Protein AF-A0A1Z8MV62-F1 (afdb_monomer_lite)

Sequence (130 aa):
MKVLVALLAPLLVSSAAAQFEVSIEPSVVGRGEEHLSEARAFMRYLDGGENLDHQDISMWRARIESFAMVFAEPDFTYAICYPQGILSDQLAHSAASYLINNPDRHPERLHVIVWMAYQNYFGLQDEDDC

Structure (mmCIF, N/CA/C/O backbone):
data_AF-A0A1Z8MV62-F1
#
_entry.id   AF-A0A1Z8MV62-F1
#
loop_
_atom_site.group_PDB
_atom_site.id
_atom_site.type_symbol
_atom_site.label_atom_id
_atom_site.label_alt_id
_atom_site.label_comp_id
_atom_site.label_asym_id
_atom_site.label_entity_id
_atom_site.label_seq_id
_atom_site.pdbx_PDB_ins_code
_atom_site.Cartn_x
_atom_site.Cartn_y
_atom_site.Cartn_z
_atom_site.occupancy
_atom_site.B_iso_or_equiv
_atom_site.auth_seq_id
_atom_site.auth_comp_id
_atom_site.auth_asym_id
_atom_site.auth_atom_id
_atom_site.pdbx_PDB_model_num
ATOM 1 N N . MET A 1 1 ? -75.278 31.273 -28.304 1.00 38.34 1 MET A N 1
ATOM 2 C CA . MET A 1 1 ? -75.096 29.865 -28.723 1.00 38.34 1 MET A CA 1
ATOM 3 C C . MET A 1 1 ? -73.618 29.631 -29.011 1.00 38.34 1 MET A C 1
ATOM 5 O O . MET A 1 1 ? -73.080 30.332 -29.849 1.00 38.34 1 MET A O 1
ATOM 9 N N . LYS A 1 2 ? -73.007 28.700 -28.259 1.00 39.75 2 LYS A N 1
ATOM 10 C CA . LYS A 1 2 ? -71.660 28.094 -28.389 1.00 39.75 2 LYS A CA 1
ATOM 11 C C . LYS A 1 2 ? -70.472 29.045 -28.639 1.00 39.75 2 LYS A C 1
ATOM 13 O O . LYS A 1 2 ? -70.044 29.231 -29.769 1.00 39.75 2 LYS A O 1
ATOM 18 N N . VAL A 1 3 ? -69.883 29.544 -27.548 1.00 37.41 3 VAL A N 1
ATOM 19 C CA . VAL A 1 3 ? -68.487 30.013 -27.519 1.00 37.41 3 VAL A CA 1
ATOM 20 C C . VAL A 1 3 ? -67.618 28.816 -27.129 1.00 37.41 3 VAL A C 1
ATOM 22 O O . VAL A 1 3 ? -67.794 28.253 -26.050 1.00 37.41 3 VAL A O 1
ATOM 25 N N . LEU A 1 4 ? -66.734 28.396 -28.036 1.00 39.50 4 LEU A N 1
ATOM 26 C CA . LEU A 1 4 ? -65.670 27.429 -27.769 1.00 39.50 4 LEU A CA 1
ATOM 27 C C . LEU A 1 4 ? -64.634 28.123 -26.871 1.00 39.50 4 LEU A C 1
ATOM 29 O O . LEU A 1 4 ? -63.967 29.054 -27.317 1.00 39.50 4 LEU A O 1
ATOM 33 N N . VAL A 1 5 ? -64.506 27.696 -25.617 1.00 44.44 5 VAL A N 1
ATOM 34 C CA . VAL A 1 5 ? -63.392 28.106 -24.754 1.00 44.44 5 VAL A CA 1
ATOM 35 C C . VAL A 1 5 ? -62.341 27.008 -24.831 1.00 44.44 5 VAL A C 1
ATOM 37 O O . VAL A 1 5 ? -62.579 25.873 -24.421 1.00 44.44 5 VAL A O 1
ATOM 40 N N . ALA A 1 6 ? -61.206 27.349 -25.435 1.00 44.66 6 ALA A N 1
ATOM 41 C CA . ALA A 1 6 ? -60.033 26.500 -25.541 1.00 44.66 6 ALA A CA 1
ATOM 42 C C . ALA A 1 6 ? -59.468 26.197 -24.143 1.00 44.66 6 ALA A C 1
ATOM 44 O O . ALA A 1 6 ? -59.217 27.113 -23.359 1.00 44.66 6 ALA A O 1
ATOM 45 N N . LEU A 1 7 ? -59.258 24.913 -23.838 1.00 41.00 7 LEU A N 1
ATOM 46 C CA . LEU A 1 7 ? -58.493 24.487 -22.669 1.00 41.00 7 LEU A CA 1
ATOM 47 C C . LEU A 1 7 ? -57.009 24.820 -22.888 1.00 41.00 7 LEU A C 1
ATOM 49 O O . LEU A 1 7 ? -56.354 24.207 -23.728 1.00 41.00 7 LEU A O 1
ATOM 53 N N . LEU A 1 8 ? -56.472 25.758 -22.104 1.00 43.06 8 LEU A N 1
ATOM 54 C CA . LEU A 1 8 ? -55.036 25.850 -21.848 1.00 43.06 8 LEU A CA 1
ATOM 55 C C . LEU A 1 8 ? -54.664 24.787 -20.807 1.00 43.06 8 LEU A C 1
ATOM 57 O O . LEU A 1 8 ? -54.999 24.923 -19.632 1.00 43.06 8 LEU A O 1
ATOM 61 N N . ALA A 1 9 ? -53.969 23.736 -21.234 1.00 46.84 9 ALA A N 1
ATOM 62 C CA . ALA A 1 9 ? -53.250 22.848 -20.329 1.00 46.84 9 ALA A CA 1
ATOM 63 C C . ALA A 1 9 ? -51.871 23.466 -20.024 1.00 46.84 9 ALA A C 1
ATOM 65 O O . ALA A 1 9 ? -51.148 23.799 -20.968 1.00 46.84 9 ALA A O 1
ATOM 66 N N . PRO A 1 10 ? -51.475 23.644 -18.752 1.00 48.00 10 PRO A N 1
ATOM 67 C CA . PRO A 1 10 ? -50.118 24.055 -18.433 1.00 48.00 10 PRO A CA 1
ATOM 68 C C . PRO A 1 10 ? -49.144 22.914 -18.755 1.00 48.00 10 PRO A C 1
ATOM 70 O O . PRO A 1 10 ? -49.262 21.805 -18.234 1.00 48.00 10 PRO A O 1
ATOM 73 N N . LEU A 1 11 ? -48.184 23.207 -19.635 1.00 41.97 11 LEU A N 1
ATOM 74 C CA . LEU A 1 11 ? -46.998 22.395 -19.893 1.00 41.97 11 LEU A CA 1
ATOM 75 C C . LEU A 1 11 ? -46.230 22.215 -18.577 1.00 41.97 11 LEU A C 1
ATOM 77 O O . LEU A 1 11 ? -45.557 23.130 -18.106 1.00 41.97 11 LEU A O 1
ATOM 81 N N . LEU A 1 12 ? -46.346 21.028 -17.982 1.00 48.97 12 LEU A N 1
ATOM 82 C CA . LEU A 1 12 ? -45.447 20.565 -16.934 1.00 48.97 12 LEU A CA 1
ATOM 83 C C . LEU A 1 12 ? -44.056 20.423 -17.553 1.00 48.97 12 LEU A C 1
ATOM 85 O O . LEU A 1 12 ? -43.773 19.468 -18.275 1.00 48.97 12 LEU A O 1
ATOM 89 N N . VAL A 1 13 ? -43.197 21.404 -17.286 1.00 46.91 13 VAL A N 1
ATOM 90 C CA . VAL A 1 13 ? -41.759 21.305 -17.524 1.00 46.91 13 VAL A CA 1
ATOM 91 C C . VAL A 1 13 ? -41.241 20.233 -16.571 1.00 46.91 13 VAL A C 1
ATOM 93 O O . VAL A 1 13 ? -40.966 20.495 -15.403 1.00 46.91 13 VAL A O 1
ATOM 96 N N . SER A 1 14 ? -41.177 18.993 -17.054 1.00 45.44 14 SER A N 1
ATOM 97 C CA . SER A 1 14 ? -40.433 17.933 -16.390 1.00 45.44 14 SER A CA 1
ATOM 98 C C . SER A 1 14 ? -38.957 18.298 -16.507 1.00 45.44 14 SER A C 1
ATOM 100 O O . SER A 1 14 ? -38.332 18.122 -17.552 1.00 45.44 14 SER A O 1
ATOM 102 N N . SER A 1 15 ? -38.413 18.899 -15.451 1.00 46.25 15 SER A N 1
ATOM 103 C CA . SER A 1 15 ? -36.976 19.008 -15.260 1.00 46.25 15 SER A CA 1
ATOM 104 C C . SER A 1 15 ? -36.440 17.593 -15.073 1.00 46.25 15 SER A C 1
ATOM 106 O O . SER A 1 15 ? -36.407 17.073 -13.957 1.00 46.25 15 SER A O 1
ATOM 108 N N . ALA A 1 16 ? -36.062 16.955 -16.178 1.00 44.31 16 ALA A N 1
ATOM 109 C CA . ALA A 1 16 ? -35.184 15.804 -16.145 1.00 44.31 16 ALA A CA 1
ATOM 110 C C . ALA A 1 16 ? -33.861 16.292 -15.548 1.00 44.31 16 ALA A C 1
ATOM 112 O O . ALA A 1 16 ? -33.011 16.849 -16.243 1.00 44.31 16 ALA A O 1
ATOM 113 N N . ALA A 1 17 ? -33.719 16.149 -14.231 1.00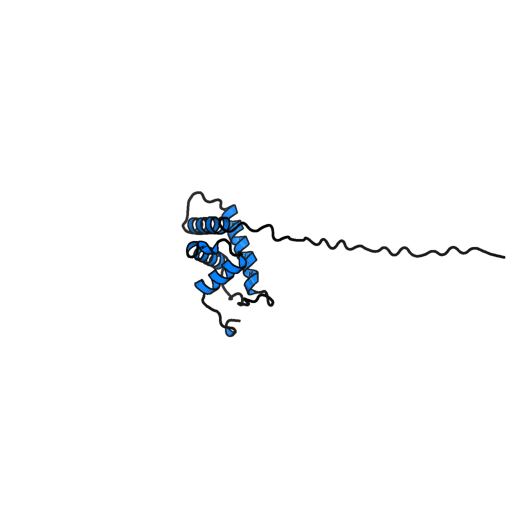 41.69 17 ALA A N 1
ATOM 114 C CA . ALA A 1 17 ? -32.411 16.089 -13.621 1.00 41.69 17 ALA A CA 1
ATOM 115 C C . ALA A 1 17 ? -31.731 14.894 -14.286 1.00 41.69 17 ALA A C 1
ATOM 117 O O . ALA A 1 17 ? -32.065 13.744 -14.007 1.00 41.69 17 ALA A O 1
ATOM 118 N N . ALA A 1 18 ? -30.852 15.180 -15.243 1.00 41.62 18 ALA A N 1
ATOM 119 C CA . ALA A 1 18 ? -29.886 14.218 -15.716 1.00 41.62 18 ALA A CA 1
ATOM 120 C C . ALA A 1 18 ? -29.068 13.832 -14.484 1.00 41.62 18 ALA A C 1
ATOM 122 O O . ALA A 1 18 ? -28.154 14.549 -14.078 1.00 41.62 18 ALA A O 1
ATOM 123 N N . GLN A 1 19 ? -29.473 12.747 -13.827 1.00 40.38 19 GLN A N 1
ATOM 124 C CA . GLN A 1 19 ? -28.617 12.027 -12.912 1.00 40.38 19 GLN A CA 1
ATOM 125 C C . GLN A 1 19 ? -27.485 11.535 -13.797 1.00 40.38 19 GLN A C 1
ATOM 127 O O . GLN A 1 19 ? -27.622 10.574 -14.548 1.00 40.38 19 GLN A O 1
ATOM 132 N N . PHE A 1 20 ? -26.406 12.308 -13.811 1.00 37.09 20 PHE A N 1
ATOM 133 C CA . PHE A 1 20 ? -25.142 11.876 -14.356 1.00 37.09 20 PHE A CA 1
ATOM 134 C C . PHE A 1 20 ? -24.677 10.780 -13.396 1.00 37.09 20 PHE A C 1
ATOM 136 O O . PHE A 1 20 ? -23.940 11.034 -12.446 1.00 37.09 20 PHE A O 1
ATOM 143 N N . GLU A 1 21 ? -25.214 9.571 -13.572 1.00 39.25 21 GLU A N 1
ATOM 144 C CA . GLU A 1 21 ? -24.582 8.363 -13.079 1.00 39.25 21 GLU A CA 1
ATOM 145 C C . GLU A 1 21 ? -23.242 8.322 -13.800 1.00 39.25 21 GLU A C 1
ATOM 147 O O . GLU A 1 21 ? -23.108 7.795 -14.905 1.00 39.25 21 GLU A O 1
ATOM 152 N N . VAL A 1 22 ? -22.228 8.940 -13.188 1.00 39.31 22 VAL A N 1
ATOM 153 C CA . VAL A 1 22 ? -20.869 8.476 -13.393 1.00 39.31 22 VAL A CA 1
ATOM 154 C C . VAL A 1 22 ? -20.904 7.061 -12.843 1.00 39.31 22 VAL A C 1
ATOM 156 O O . VAL A 1 22 ? -20.690 6.829 -11.656 1.00 39.31 22 VAL A O 1
ATOM 159 N N . SER A 1 23 ? -21.255 6.112 -13.707 1.00 34.97 23 SER A N 1
ATOM 160 C CA . SER A 1 23 ? -20.842 4.740 -13.531 1.00 34.97 23 SER A CA 1
ATOM 161 C C . SER A 1 23 ? -19.324 4.815 -13.593 1.00 34.97 23 SER A C 1
ATOM 163 O O . SER A 1 23 ? -18.712 4.766 -14.659 1.00 34.97 23 SER A O 1
ATOM 165 N N . ILE A 1 24 ? -18.709 5.073 -12.438 1.00 42.62 24 ILE A N 1
ATOM 166 C CA . ILE A 1 24 ? -17.332 4.693 -12.210 1.00 42.62 24 ILE A CA 1
ATOM 167 C C . ILE A 1 24 ? -17.429 3.173 -12.186 1.00 42.62 24 ILE A C 1
ATOM 169 O O . ILE A 1 24 ? -17.505 2.558 -11.126 1.00 42.62 24 ILE A O 1
ATOM 173 N N . GLU A 1 25 ? -17.499 2.554 -13.369 1.00 37.44 25 GLU A N 1
ATOM 174 C CA . GLU A 1 25 ? -16.913 1.235 -13.505 1.00 37.44 25 GLU A CA 1
ATOM 175 C C . GLU A 1 25 ? -15.528 1.407 -12.885 1.00 37.44 25 GLU A C 1
ATOM 177 O O . GLU A 1 25 ? -14.795 2.287 -13.354 1.00 37.44 25 GLU A O 1
ATOM 182 N N . PRO A 1 26 ? -15.203 0.722 -11.771 1.00 45.81 26 PRO A N 1
ATOM 183 C CA . PRO A 1 26 ? -13.879 0.835 -11.194 1.00 45.81 26 PRO A CA 1
ATOM 184 C C . PRO A 1 26 ? -12.941 0.482 -12.334 1.00 45.81 26 PRO A C 1
ATOM 186 O O . PRO A 1 26 ? -12.962 -0.657 -12.809 1.00 45.81 26 PRO A O 1
ATOM 189 N N . SER A 1 27 ? -12.252 1.505 -12.854 1.00 41.00 27 SER A N 1
ATOM 190 C CA . SER A 1 27 ? -11.392 1.389 -14.021 1.00 41.00 27 SER A CA 1
ATOM 191 C C . SER A 1 27 ? -10.559 0.157 -13.776 1.00 41.00 27 SER A C 1
ATOM 193 O O . SER A 1 27 ? -9.974 0.063 -12.702 1.00 41.00 27 SER A O 1
ATOM 195 N N . VAL A 1 28 ? -10.657 -0.827 -14.676 1.00 46.44 28 VAL A N 1
ATOM 196 C CA . VAL A 1 28 ? -10.122 -2.179 -14.491 1.00 46.44 28 VAL A CA 1
ATOM 197 C C . VAL A 1 28 ? -8.752 -2.069 -13.833 1.00 46.44 28 VAL A C 1
ATOM 199 O O . VAL A 1 28 ? -7.770 -1.706 -14.477 1.00 46.44 28 VAL A O 1
ATOM 202 N N . VAL A 1 29 ? -8.741 -2.269 -12.514 1.00 50.09 29 VAL A N 1
ATOM 203 C CA . VAL A 1 29 ? -7.563 -2.056 -11.686 1.00 50.09 29 VAL A CA 1
ATOM 204 C C . VAL A 1 29 ? -6.612 -3.164 -12.104 1.00 50.09 29 VAL A C 1
ATOM 206 O O . VAL A 1 29 ? -7.044 -4.312 -12.224 1.00 50.09 29 VAL A O 1
ATOM 209 N N . GLY A 1 30 ? -5.381 -2.775 -12.439 1.00 51.31 30 GLY A N 1
ATOM 210 C CA . GLY A 1 30 ? -4.329 -3.604 -13.020 1.00 51.31 30 GLY A CA 1
ATOM 211 C C . GLY A 1 30 ? -4.362 -5.066 -12.593 1.00 51.31 30 GLY A C 1
ATOM 212 O O . GLY A 1 30 ? -4.626 -5.395 -11.438 1.00 51.31 30 GLY A O 1
ATOM 213 N N . ARG A 1 31 ? -4.103 -5.976 -13.539 1.00 54.62 31 ARG A N 1
ATOM 214 C CA . ARG A 1 31 ? -4.114 -7.426 -13.289 1.00 54.62 31 ARG A CA 1
ATOM 215 C C . ARG A 1 31 ? -2.891 -7.819 -12.467 1.00 54.62 31 ARG A C 1
ATOM 217 O O . ARG A 1 31 ? -1.927 -8.335 -13.014 1.00 54.62 31 ARG A O 1
ATOM 224 N N . GLY A 1 32 ? -2.956 -7.552 -11.171 1.00 61.50 32 GLY A N 1
ATOM 225 C CA . GLY A 1 32 ? -2.106 -8.013 -10.084 1.00 61.50 32 GLY A CA 1
ATOM 226 C C . GLY A 1 32 ? -0.593 -7.793 -10.174 1.00 61.50 32 GLY A C 1
ATOM 227 O O . GLY A 1 32 ? -0.019 -7.183 -9.280 1.00 61.50 32 GLY A O 1
ATOM 228 N N . GLU A 1 33 ? 0.080 -8.273 -11.220 1.00 74.69 33 GLU A N 1
ATOM 229 C CA . GLU A 1 33 ? 1.544 -8.209 -11.367 1.00 74.69 33 GLU A CA 1
ATOM 230 C C . GLU A 1 33 ? 2.039 -6.759 -11.403 1.00 74.69 33 GLU A C 1
ATOM 232 O O . GLU A 1 33 ? 3.112 -6.432 -10.894 1.00 74.69 33 GLU A O 1
ATOM 237 N N . GLU A 1 34 ? 1.209 -5.863 -11.941 1.00 82.00 34 GLU A N 1
ATOM 238 C CA . GLU A 1 34 ? 1.431 -4.419 -11.914 1.00 82.00 34 GLU A CA 1
ATOM 239 C C . GLU A 1 34 ? 1.598 -3.916 -10.475 1.00 82.00 34 GLU A C 1
ATOM 241 O O . GLU A 1 34 ? 2.551 -3.197 -10.197 1.00 82.00 34 GLU A O 1
ATOM 246 N N . HIS A 1 35 ? 0.781 -4.387 -9.528 1.00 85.19 35 HIS A N 1
ATOM 247 C CA . HIS A 1 35 ? 0.862 -3.970 -8.127 1.00 85.19 35 HIS A CA 1
ATOM 248 C C . HIS A 1 35 ? 2.129 -4.459 -7.437 1.00 85.19 35 HIS A C 1
ATOM 250 O O . HIS A 1 35 ? 2.724 -3.717 -6.659 1.00 85.19 35 HIS A O 1
ATOM 256 N N . LEU A 1 36 ? 2.573 -5.684 -7.728 1.00 88.81 36 LEU A N 1
ATOM 257 C CA . LEU A 1 36 ? 3.830 -6.199 -7.185 1.00 88.81 36 LEU A CA 1
ATOM 258 C C . LEU A 1 36 ? 5.036 -5.431 -7.749 1.00 88.81 36 LEU A C 1
ATOM 260 O O . LEU A 1 36 ? 5.987 -5.136 -7.020 1.00 88.81 36 LEU A O 1
ATOM 264 N N . SER A 1 37 ? 5.001 -5.084 -9.037 1.00 88.88 37 SER A N 1
ATOM 265 C CA . SER A 1 37 ? 6.028 -4.254 -9.671 1.00 88.88 37 SER A CA 1
ATOM 266 C C . SER A 1 37 ? 6.054 -2.833 -9.092 1.00 88.88 37 SER A C 1
ATOM 268 O O . SER A 1 37 ? 7.121 -2.355 -8.694 1.00 88.88 37 SER A O 1
ATOM 270 N N . GLU A 1 38 ? 4.886 -2.194 -8.976 1.00 88.81 38 GLU A N 1
ATOM 271 C CA . GLU A 1 38 ? 4.693 -0.871 -8.370 1.00 88.81 38 GLU A CA 1
ATOM 272 C C . GLU A 1 38 ? 5.160 -0.863 -6.901 1.00 88.81 38 GLU A C 1
ATOM 274 O O . GLU A 1 38 ? 5.923 0.016 -6.510 1.00 88.81 38 GLU A O 1
ATOM 279 N N . ALA A 1 39 ? 4.816 -1.886 -6.108 1.00 90.31 39 ALA A N 1
ATOM 280 C CA . ALA A 1 39 ? 5.262 -2.042 -4.720 1.00 90.31 39 ALA A CA 1
ATOM 281 C C . ALA A 1 39 ? 6.792 -2.124 -4.607 1.00 90.31 39 ALA A C 1
ATOM 283 O O . ALA A 1 39 ? 7.408 -1.434 -3.793 1.00 90.31 39 ALA A O 1
ATOM 284 N N . ARG A 1 40 ? 7.439 -2.933 -5.457 1.00 90.44 40 ARG A N 1
ATOM 285 C CA . ARG A 1 40 ? 8.909 -3.018 -5.506 1.00 90.44 40 ARG A CA 1
ATOM 286 C C . ARG A 1 40 ? 9.541 -1.693 -5.919 1.00 90.44 40 ARG A C 1
ATOM 288 O O . ARG A 1 40 ? 10.625 -1.366 -5.442 1.00 90.44 40 ARG A O 1
ATOM 295 N N . ALA A 1 41 ? 8.906 -0.955 -6.826 1.00 89.94 41 ALA A N 1
ATOM 296 C CA . ALA A 1 41 ? 9.366 0.365 -7.228 1.00 89.94 41 ALA A CA 1
ATOM 297 C C . ALA A 1 41 ? 9.226 1.375 -6.080 1.00 89.94 41 ALA A C 1
ATOM 299 O O . ALA A 1 41 ? 10.189 2.071 -5.781 1.00 89.94 41 ALA A O 1
ATOM 300 N N . PHE A 1 42 ? 8.100 1.379 -5.368 1.00 90.00 42 PHE A N 1
ATOM 301 C CA . PHE A 1 42 ? 7.883 2.229 -4.200 1.00 90.00 42 PHE A CA 1
ATOM 302 C C . PHE A 1 42 ? 8.935 1.998 -3.104 1.00 90.00 42 PHE A C 1
ATOM 304 O O . PHE A 1 42 ? 9.526 2.960 -2.619 1.00 90.00 42 PHE A O 1
ATOM 311 N N . MET A 1 43 ? 9.254 0.742 -2.772 1.00 91.88 43 MET A N 1
ATOM 312 C CA . MET A 1 43 ? 10.296 0.452 -1.773 1.00 91.88 43 MET A CA 1
ATOM 313 C C . MET A 1 43 ? 11.678 0.951 -2.209 1.00 91.88 43 MET A C 1
ATOM 315 O O . MET A 1 43 ? 12.379 1.584 -1.427 1.00 91.88 43 MET A O 1
ATOM 319 N N . ARG A 1 44 ? 12.049 0.761 -3.483 1.00 89.44 44 ARG A N 1
ATOM 320 C CA . ARG A 1 44 ? 13.299 1.321 -4.026 1.00 89.44 44 ARG A CA 1
ATOM 321 C C . ARG A 1 44 ? 13.323 2.853 -4.000 1.00 89.44 44 ARG A C 1
ATOM 323 O O . ARG A 1 44 ? 14.396 3.427 -3.846 1.00 89.44 44 ARG A O 1
ATOM 330 N N . TYR A 1 45 ? 12.176 3.512 -4.180 1.00 88.12 45 TYR A N 1
ATOM 331 C CA . TYR A 1 45 ? 12.068 4.970 -4.077 1.00 88.12 45 TYR A CA 1
ATOM 332 C C . TYR A 1 45 ? 12.348 5.444 -2.645 1.00 88.12 45 TYR A C 1
ATOM 334 O O . TYR A 1 45 ? 13.111 6.390 -2.464 1.00 88.12 45 TYR A O 1
ATOM 342 N N . LEU A 1 46 ? 11.806 4.755 -1.635 1.00 86.31 46 LEU A N 1
ATOM 343 C CA . LEU A 1 46 ? 12.083 5.063 -0.227 1.00 86.31 46 LEU A CA 1
ATOM 344 C C . LEU A 1 46 ? 13.558 4.857 0.149 1.00 86.31 46 LEU A C 1
ATOM 346 O O . LEU A 1 46 ? 14.102 5.651 0.913 1.00 86.31 46 LEU A O 1
ATOM 350 N N . ASP A 1 47 ? 14.221 3.864 -0.445 1.00 87.12 47 ASP A N 1
ATOM 351 C CA . ASP A 1 47 ? 15.659 3.613 -0.262 1.00 87.12 47 ASP A CA 1
ATOM 352 C C . ASP A 1 47 ? 16.566 4.613 -1.018 1.00 87.12 47 ASP A C 1
ATOM 354 O O . ASP A 1 47 ? 17.791 4.479 -1.006 1.00 87.12 47 ASP A O 1
ATOM 358 N N . GLY A 1 48 ? 15.994 5.631 -1.676 1.00 77.12 48 GLY A N 1
ATOM 359 C CA . GLY A 1 48 ? 16.742 6.673 -2.387 1.00 77.12 48 GLY A CA 1
ATOM 360 C C . GLY A 1 48 ? 17.195 6.279 -3.797 1.00 77.12 48 GLY A C 1
ATOM 361 O O . GLY A 1 48 ? 18.195 6.799 -4.288 1.00 77.12 48 GLY A O 1
ATOM 362 N N . GLY A 1 49 ? 16.488 5.355 -4.456 1.00 67.94 49 GLY A N 1
ATOM 363 C CA . GLY A 1 49 ? 16.828 4.871 -5.793 1.00 67.94 49 GLY A CA 1
ATOM 364 C C . GLY A 1 49 ? 16.809 5.962 -6.870 1.00 67.94 49 GLY A C 1
ATOM 365 O O . GLY A 1 49 ? 15.777 6.573 -7.148 1.00 67.94 49 GLY A O 1
ATOM 366 N N . GLU A 1 50 ? 17.943 6.160 -7.538 1.00 56.25 50 GLU A N 1
ATOM 367 C CA . GLU A 1 50 ? 18.073 7.069 -8.677 1.00 56.25 50 GLU A CA 1
ATOM 368 C C . GLU A 1 50 ? 17.406 6.428 -9.916 1.00 56.25 50 GLU A C 1
ATOM 370 O O . GLU A 1 50 ? 17.747 5.301 -10.278 1.00 56.25 50 GLU A O 1
ATOM 375 N N . ASN A 1 51 ? 16.474 7.133 -10.576 1.00 68.88 51 ASN A N 1
ATOM 376 C CA . ASN A 1 51 ? 15.758 6.774 -11.829 1.00 68.88 51 ASN A CA 1
ATOM 377 C C . ASN A 1 51 ? 14.344 6.160 -11.725 1.00 68.88 51 ASN A C 1
ATOM 379 O O . ASN A 1 51 ? 13.881 5.556 -12.694 1.00 68.88 51 ASN A O 1
ATOM 383 N N . LEU A 1 52 ? 13.625 6.315 -10.612 1.00 75.69 52 LEU A N 1
ATOM 384 C CA . LEU A 1 52 ? 12.194 5.977 -10.577 1.00 75.69 52 LEU A CA 1
ATOM 385 C C . LEU A 1 52 ? 11.331 7.184 -10.942 1.00 75.69 52 LEU A C 1
ATOM 387 O O . LEU A 1 52 ? 11.626 8.310 -10.540 1.00 75.69 52 LEU A O 1
ATOM 391 N N . ASP A 1 53 ? 10.259 6.942 -11.693 1.00 83.56 53 ASP A N 1
ATOM 392 C CA . ASP A 1 53 ? 9.300 7.983 -12.047 1.00 83.56 53 ASP A CA 1
ATOM 393 C C . ASP A 1 53 ? 8.522 8.431 -10.800 1.00 83.56 53 ASP A C 1
ATOM 395 O O . ASP A 1 53 ? 7.724 7.690 -10.224 1.00 83.56 53 ASP A O 1
ATOM 399 N N . HIS A 1 54 ? 8.789 9.655 -10.344 1.00 81.81 54 HIS A N 1
ATOM 400 C CA . HIS A 1 54 ? 8.193 10.191 -9.122 1.00 81.81 54 HIS A CA 1
ATOM 401 C C . HIS A 1 54 ? 6.665 10.307 -9.221 1.00 81.81 54 HIS A C 1
ATOM 403 O O . HIS A 1 54 ? 5.967 10.208 -8.206 1.00 81.81 54 HIS A O 1
ATOM 409 N N . GLN A 1 55 ? 6.131 10.546 -10.422 1.00 83.94 55 GLN A N 1
ATOM 410 C CA . GLN A 1 55 ? 4.701 10.718 -10.631 1.00 83.94 55 GLN A CA 1
ATOM 411 C C . GLN A 1 55 ? 3.977 9.379 -10.471 1.00 83.94 55 GLN A C 1
ATOM 413 O O . GLN A 1 55 ? 3.022 9.315 -9.698 1.00 83.94 55 GLN A O 1
ATOM 418 N N . ASP A 1 56 ? 4.462 8.311 -11.100 1.00 83.50 56 ASP A N 1
ATOM 419 C CA . ASP A 1 56 ? 3.896 6.963 -10.988 1.00 83.50 56 ASP A CA 1
ATOM 420 C C . ASP A 1 56 ? 3.904 6.460 -9.542 1.00 83.50 56 ASP A C 1
ATOM 422 O O . ASP A 1 56 ? 2.891 5.966 -9.041 1.00 83.50 56 ASP A O 1
ATOM 426 N N . ILE A 1 57 ? 5.009 6.675 -8.822 1.00 85.31 57 ILE A N 1
ATOM 427 C CA . ILE A 1 57 ? 5.118 6.316 -7.403 1.00 85.31 57 ILE A CA 1
ATOM 428 C C . ILE A 1 57 ? 4.131 7.113 -6.539 1.00 85.31 57 ILE A C 1
ATOM 430 O O . ILE A 1 57 ? 3.479 6.553 -5.653 1.00 85.31 57 ILE A O 1
ATOM 434 N N . SER A 1 58 ? 3.971 8.410 -6.814 1.00 85.00 58 SER A N 1
ATOM 435 C CA . SER A 1 58 ? 3.012 9.261 -6.096 1.00 85.00 58 SER A CA 1
ATOM 436 C C . SER A 1 58 ? 1.564 8.855 -6.381 1.00 85.00 58 SER A C 1
ATOM 438 O O . SER A 1 58 ? 0.742 8.830 -5.465 1.00 85.00 58 SER A O 1
ATOM 440 N N . MET A 1 59 ? 1.244 8.495 -7.628 1.00 85.31 59 MET A N 1
ATOM 441 C CA . MET A 1 59 ? -0.082 8.004 -8.013 1.00 85.31 59 MET A CA 1
ATOM 442 C C . MET A 1 59 ? -0.395 6.659 -7.363 1.00 85.31 59 MET A C 1
ATOM 444 O O . MET A 1 59 ? -1.510 6.454 -6.885 1.00 85.31 59 MET A O 1
ATOM 448 N N . TRP A 1 60 ? 0.582 5.754 -7.313 1.00 86.19 60 TRP A N 1
ATOM 449 C CA . TRP A 1 60 ? 0.432 4.477 -6.627 1.00 86.19 60 TRP A CA 1
ATOM 450 C C . TRP A 1 60 ? 0.150 4.672 -5.135 1.00 86.19 60 TRP A C 1
ATOM 452 O O . TRP A 1 60 ? -0.815 4.112 -4.617 1.00 86.19 60 TRP A O 1
ATOM 462 N N . ARG A 1 61 ? 0.917 5.541 -4.463 1.00 87.50 61 ARG A N 1
ATOM 463 C CA . ARG A 1 61 ? 0.666 5.905 -3.062 1.00 87.50 61 ARG A CA 1
ATOM 464 C C . ARG A 1 61 ? -0.750 6.458 -2.878 1.00 87.50 61 ARG A C 1
ATOM 466 O O . ARG A 1 61 ? -1.494 5.929 -2.059 1.00 87.50 61 ARG A O 1
ATOM 473 N N . ALA A 1 62 ? -1.151 7.453 -3.670 1.00 86.25 62 ALA A N 1
ATOM 474 C CA . ALA A 1 62 ? -2.489 8.041 -3.585 1.00 86.25 62 ALA A CA 1
ATOM 475 C C . ALA A 1 62 ? -3.606 7.003 -3.814 1.00 86.25 62 ALA A C 1
ATOM 477 O O . ALA A 1 62 ? -4.656 7.049 -3.173 1.00 86.25 62 ALA A O 1
ATOM 478 N N . ARG A 1 63 ? -3.376 6.022 -4.696 1.00 87.38 63 ARG A N 1
ATOM 479 C CA . ARG A 1 63 ? -4.291 4.897 -4.913 1.00 87.38 63 ARG A CA 1
ATOM 480 C C . ARG A 1 63 ? -4.422 4.041 -3.650 1.00 87.38 63 ARG A C 1
ATOM 482 O O . ARG A 1 63 ? -5.547 3.769 -3.240 1.00 87.38 63 ARG A O 1
ATOM 489 N N . ILE A 1 64 ? -3.314 3.650 -3.017 1.00 88.50 64 ILE A N 1
ATOM 490 C CA . ILE A 1 64 ? -3.337 2.894 -1.752 1.00 88.50 64 ILE A CA 1
ATOM 491 C C . ILE A 1 64 ? -4.087 3.666 -0.660 1.00 88.50 64 ILE A C 1
ATOM 493 O O . ILE A 1 64 ? -4.938 3.099 0.021 1.00 88.50 64 ILE A O 1
ATOM 497 N N . GLU A 1 65 ? -3.842 4.970 -0.553 1.00 82.12 65 GLU A N 1
ATOM 498 C CA . GLU A 1 65 ? -4.538 5.851 0.388 1.00 82.12 65 GLU A CA 1
ATOM 499 C C . GLU A 1 65 ? -6.049 5.901 0.131 1.00 82.12 65 GLU A C 1
ATOM 501 O O . GLU A 1 65 ? -6.832 5.818 1.071 1.00 82.12 65 GLU A O 1
ATOM 506 N N . SER A 1 66 ? -6.487 5.955 -1.130 1.00 82.56 66 SER A N 1
ATOM 507 C CA . SER A 1 66 ? -7.920 5.928 -1.456 1.00 82.56 66 SER A CA 1
ATOM 508 C C . SER A 1 66 ? -8.610 4.627 -1.023 1.00 82.56 66 SER A C 1
ATOM 510 O O . SER A 1 66 ? -9.792 4.633 -0.683 1.00 82.56 66 SER A O 1
ATOM 512 N N . PHE A 1 67 ? -7.867 3.515 -0.974 1.00 81.88 67 PHE A N 1
ATOM 513 C CA . PHE A 1 67 ? -8.371 2.231 -0.488 1.00 81.88 67 PHE A CA 1
ATOM 514 C C . PHE A 1 67 ? -8.380 2.114 1.039 1.00 81.88 67 PHE A C 1
ATOM 516 O O . PHE A 1 67 ? -9.011 1.196 1.557 1.00 81.88 67 PHE A O 1
ATOM 523 N N . ALA A 1 68 ? -7.782 3.062 1.767 1.00 75.69 68 ALA A N 1
ATOM 524 C CA . ALA A 1 68 ? -7.906 3.155 3.220 1.00 75.69 68 ALA A CA 1
ATOM 525 C C . ALA A 1 68 ? -9.352 3.411 3.682 1.00 75.69 68 ALA A C 1
ATOM 527 O O . ALA A 1 68 ? -9.682 3.172 4.838 1.00 75.69 68 ALA A O 1
ATOM 528 N N . MET A 1 69 ? -10.245 3.835 2.781 1.00 72.12 69 MET A N 1
ATOM 529 C CA . MET A 1 69 ? -11.683 3.926 3.064 1.00 72.12 69 MET A CA 1
ATOM 530 C C . MET A 1 69 ? -12.289 2.596 3.535 1.00 72.12 69 MET A C 1
ATOM 532 O O . MET A 1 69 ? -13.315 2.610 4.206 1.00 72.12 69 MET A O 1
ATOM 536 N N . VAL A 1 70 ? -11.628 1.461 3.267 1.00 70.94 70 VAL A N 1
ATOM 537 C CA . VAL A 1 70 ? -11.990 0.151 3.829 1.00 70.94 70 VAL A CA 1
ATOM 538 C C . VAL A 1 70 ? -12.098 0.160 5.363 1.00 70.94 70 VAL A C 1
ATOM 540 O O . VAL A 1 70 ? -12.881 -0.602 5.915 1.00 70.94 70 VAL A O 1
ATOM 543 N N . PHE A 1 71 ? -11.371 1.053 6.044 1.00 71.31 71 PHE A N 1
ATOM 544 C CA . PHE A 1 71 ? -11.382 1.210 7.504 1.00 71.31 71 PHE A CA 1
ATOM 545 C C . PHE A 1 71 ? -12.522 2.096 8.044 1.00 71.31 71 PHE A C 1
ATOM 547 O O . PHE A 1 71 ? -12.621 2.348 9.243 1.00 71.31 71 PHE A O 1
ATOM 554 N N . ALA A 1 72 ? -13.345 2.662 7.163 1.00 65.88 72 ALA A N 1
ATOM 555 C CA . ALA A 1 72 ? -14.437 3.564 7.529 1.00 65.88 72 ALA A CA 1
ATOM 556 C C . ALA A 1 72 ? -15.794 3.104 6.974 1.00 65.88 72 ALA A C 1
ATOM 558 O O . ALA A 1 72 ? -16.788 3.806 7.144 1.00 65.88 72 ALA A O 1
ATOM 559 N N . GLU A 1 73 ? -15.841 1.950 6.303 1.00 61.97 73 GLU A N 1
ATOM 560 C CA . GLU A 1 73 ? -17.036 1.450 5.628 1.00 61.97 73 GLU A CA 1
ATOM 561 C C . GLU A 1 73 ? -17.809 0.477 6.544 1.00 61.97 73 GLU A C 1
ATOM 563 O O . GLU A 1 73 ? -17.343 -0.642 6.771 1.00 61.97 73 GLU A O 1
ATOM 568 N N . PRO A 1 74 ? -18.989 0.865 7.069 1.00 56.97 74 PRO A N 1
ATOM 569 C CA . PRO A 1 74 ? -19.735 0.066 8.048 1.00 56.97 74 PRO A CA 1
ATOM 570 C C . PRO A 1 74 ? -20.262 -1.263 7.488 1.00 56.97 74 PRO A C 1
ATOM 572 O O . PRO A 1 74 ? -20.458 -2.210 8.246 1.00 56.97 74 PRO A O 1
ATOM 575 N N . ASP A 1 75 ? -20.475 -1.349 6.172 1.00 57.94 75 ASP A N 1
ATOM 576 C CA . ASP A 1 75 ? -20.999 -2.547 5.504 1.00 57.94 75 ASP A CA 1
ATOM 577 C C . ASP A 1 75 ? -19.893 -3.507 5.031 1.00 57.94 75 ASP A C 1
ATOM 579 O O . ASP A 1 75 ? -20.171 -4.579 4.480 1.00 57.94 75 ASP A O 1
ATOM 583 N N . PHE A 1 76 ? -18.621 -3.151 5.221 1.00 60.03 76 PHE A N 1
ATOM 584 C CA . PHE A 1 76 ? -17.515 -4.013 4.832 1.00 60.03 76 PHE A CA 1
ATOM 585 C C . PHE A 1 76 ? -17.274 -5.066 5.920 1.00 60.03 76 PHE A C 1
ATOM 587 O O . PHE A 1 76 ? -17.099 -4.743 7.089 1.00 60.03 76 PHE A O 1
ATOM 594 N N . THR A 1 77 ? -17.218 -6.352 5.542 1.00 56.00 77 THR A N 1
ATOM 595 C CA . THR A 1 77 ? -17.034 -7.509 6.461 1.00 56.00 77 THR A CA 1
ATOM 596 C C . THR A 1 77 ? -15.738 -7.451 7.286 1.00 56.00 77 THR A C 1
ATOM 598 O O . THR A 1 77 ? -15.512 -8.247 8.192 1.00 56.00 77 THR A O 1
ATOM 601 N N . TYR A 1 78 ? -14.889 -6.494 6.949 1.00 57.28 78 TYR A N 1
ATOM 602 C CA . TYR A 1 78 ? -13.604 -6.196 7.524 1.00 57.28 78 TYR A CA 1
ATOM 603 C C . TYR A 1 78 ? -13.683 -4.785 8.125 1.00 57.28 78 TYR A C 1
ATOM 605 O O . TYR A 1 78 ? -12.992 -3.885 7.672 1.00 57.28 78 TYR A O 1
ATOM 613 N N . ALA A 1 79 ? -14.576 -4.537 9.082 1.00 54.06 79 ALA A N 1
ATOM 614 C CA . ALA A 1 79 ? -14.611 -3.250 9.770 1.00 54.06 79 ALA A CA 1
ATOM 615 C C . ALA A 1 79 ? -13.474 -3.224 10.802 1.00 54.06 79 ALA A C 1
ATOM 617 O O . ALA A 1 79 ? -13.578 -3.806 11.876 1.00 54.06 79 ALA A O 1
ATOM 618 N N . ILE A 1 80 ? -12.355 -2.607 10.439 1.00 60.41 80 ILE A N 1
ATOM 619 C CA . ILE A 1 80 ? -11.349 -2.129 11.388 1.00 60.41 80 ILE A CA 1
ATOM 620 C C . ILE A 1 80 ? -11.480 -0.615 11.389 1.00 60.41 80 ILE A C 1
ATOM 622 O O . ILE A 1 80 ? -11.551 -0.026 10.315 1.00 60.41 80 ILE A O 1
ATOM 626 N N . CYS A 1 81 ? -11.464 0.020 12.553 1.00 64.88 81 CYS A N 1
ATOM 627 C CA . CYS A 1 81 ? -11.440 1.473 12.620 1.00 64.88 81 CYS A CA 1
ATOM 628 C C . CYS A 1 81 ? -10.099 2.018 12.144 1.00 64.88 81 CYS A C 1
ATOM 630 O O . CYS A 1 81 ? -9.049 1.502 12.513 1.00 64.88 81 CYS A O 1
ATOM 632 N N . TYR A 1 82 ? -10.119 3.088 11.343 1.00 64.38 82 TYR A N 1
ATOM 633 C CA . TYR A 1 82 ? -8.883 3.762 10.946 1.00 64.38 82 TYR A CA 1
ATOM 634 C C . TYR A 1 82 ? -8.165 4.267 12.208 1.00 64.38 82 TYR A C 1
ATOM 636 O O . TYR A 1 82 ? -8.684 5.176 12.868 1.00 64.38 82 TYR A O 1
ATOM 644 N N . PRO A 1 83 ? -6.990 3.729 12.573 1.00 60.16 83 PRO A N 1
ATOM 645 C CA . PRO A 1 83 ? -6.354 4.099 13.826 1.00 60.16 83 PRO A CA 1
ATOM 646 C C . PRO A 1 83 ? -5.927 5.552 13.761 1.00 60.16 83 PRO A C 1
ATOM 648 O O . PRO A 1 83 ? -5.306 6.005 12.790 1.00 60.16 83 PRO A O 1
ATOM 651 N N . GLN A 1 84 ? -6.231 6.294 14.819 1.00 61.28 84 GLN A N 1
ATOM 652 C CA . GLN A 1 84 ? -5.779 7.670 14.907 1.00 61.28 84 GLN A CA 1
ATOM 653 C C . GLN A 1 84 ? -4.248 7.726 14.889 1.00 61.28 84 GLN A C 1
ATOM 655 O O . GLN A 1 84 ? -3.570 7.025 15.636 1.00 61.28 84 GLN A O 1
ATOM 660 N N . GLY A 1 85 ? -3.703 8.594 14.035 1.00 65.81 85 GLY A N 1
ATOM 661 C CA . GLY A 1 85 ? -2.267 8.866 13.970 1.00 65.81 85 GLY A CA 1
ATOM 662 C C . GLY A 1 85 ? -1.474 8.055 12.944 1.00 65.81 85 GLY A C 1
ATOM 663 O O . GLY A 1 85 ? -0.269 8.277 12.850 1.00 65.81 85 GLY A O 1
ATOM 664 N N . ILE A 1 86 ? -2.104 7.185 12.143 1.00 74.06 86 ILE A N 1
ATOM 665 C CA . ILE A 1 86 ? -1.409 6.548 11.012 1.00 74.06 86 ILE A CA 1
ATOM 666 C C . ILE A 1 86 ? -1.215 7.540 9.875 1.00 74.06 86 ILE A C 1
ATOM 668 O O . ILE A 1 86 ? -2.171 8.107 9.335 1.00 74.06 86 ILE A O 1
ATOM 672 N N . LEU A 1 87 ? 0.049 7.706 9.497 1.00 78.88 87 LEU A N 1
ATOM 673 C CA . LEU A 1 87 ? 0.446 8.505 8.355 1.00 78.88 87 LEU A CA 1
ATOM 674 C C . LEU A 1 87 ? 0.271 7.707 7.060 1.00 78.88 87 LEU A C 1
ATOM 676 O O . LEU A 1 87 ? 0.393 6.483 7.005 1.00 78.88 87 LEU A O 1
ATOM 680 N N . SER A 1 88 ? -0.029 8.425 5.988 1.00 75.00 88 SER A N 1
ATOM 681 C CA . SER A 1 88 ? -0.430 7.818 4.724 1.00 75.00 88 SER A CA 1
ATOM 682 C C . SER A 1 88 ? 0.725 7.095 4.001 1.00 75.00 88 SER A C 1
ATOM 684 O O . SER A 1 88 ? 0.518 6.116 3.285 1.00 75.00 88 SER A O 1
ATOM 686 N N . ASP A 1 89 ? 1.966 7.507 4.267 1.00 81.94 89 ASP A N 1
ATOM 687 C CA . ASP A 1 89 ? 3.192 6.815 3.863 1.00 81.94 89 ASP A CA 1
ATOM 688 C C . ASP A 1 89 ? 3.388 5.478 4.596 1.00 81.94 89 ASP A C 1
ATOM 690 O O . ASP A 1 89 ? 3.817 4.510 3.970 1.00 81.94 89 ASP A O 1
ATOM 694 N N . GLN A 1 90 ? 3.022 5.385 5.879 1.00 86.69 90 GLN A N 1
ATOM 695 C CA . GLN A 1 90 ? 3.081 4.136 6.646 1.00 86.69 90 GLN A CA 1
ATOM 696 C C . GLN A 1 90 ? 2.130 3.079 6.076 1.00 86.69 90 GLN A C 1
ATOM 698 O O . GLN A 1 90 ? 2.490 1.904 6.013 1.00 86.69 90 GLN A O 1
ATOM 703 N N . LEU A 1 91 ? 0.945 3.491 5.614 1.00 86.38 91 LEU A N 1
ATOM 704 C CA . LEU A 1 91 ? -0.015 2.591 4.973 1.00 86.38 91 LEU A CA 1
ATOM 705 C C . LEU A 1 91 ? 0.469 2.113 3.596 1.00 86.38 91 LEU A C 1
ATOM 707 O O . LEU A 1 91 ? 0.393 0.928 3.277 1.00 86.38 91 LEU A O 1
ATOM 711 N N . ALA A 1 92 ? 1.008 3.019 2.778 1.00 89.38 92 ALA A N 1
ATOM 712 C CA . ALA A 1 92 ? 1.602 2.649 1.494 1.00 89.38 92 ALA A CA 1
ATOM 713 C C . ALA A 1 92 ? 2.801 1.702 1.678 1.00 89.38 92 ALA A C 1
ATOM 715 O O . ALA A 1 92 ? 2.936 0.706 0.966 1.00 89.38 92 ALA A O 1
ATOM 716 N N . HIS A 1 93 ? 3.634 1.964 2.685 1.00 91.31 93 HIS A N 1
ATOM 717 C CA . HIS A 1 93 ? 4.770 1.123 3.037 1.00 91.31 93 HIS A CA 1
ATOM 718 C C . HIS A 1 93 ? 4.359 -0.267 3.531 1.00 91.31 93 HIS A C 1
ATOM 720 O O . HIS A 1 93 ? 4.957 -1.261 3.106 1.00 91.31 93 HIS A O 1
ATOM 726 N N . SER A 1 94 ? 3.328 -0.371 4.377 1.00 91.88 94 SER A N 1
ATOM 727 C CA . SER A 1 94 ? 2.831 -1.673 4.831 1.00 91.88 94 SER A CA 1
ATOM 728 C C . SER A 1 94 ? 2.270 -2.487 3.661 1.00 91.88 94 SER A C 1
ATOM 730 O O . SER A 1 94 ? 2.618 -3.661 3.518 1.00 91.88 94 SER A O 1
ATOM 732 N N . ALA A 1 95 ? 1.490 -1.864 2.771 1.00 91.94 95 ALA A N 1
ATOM 733 C CA . ALA A 1 95 ? 0.942 -2.510 1.578 1.00 91.94 95 ALA A CA 1
ATOM 734 C C . ALA A 1 95 ? 2.038 -3.000 0.616 1.00 91.94 95 ALA A C 1
ATOM 736 O O . ALA A 1 95 ? 1.990 -4.146 0.158 1.00 91.94 95 ALA A O 1
ATOM 737 N N . ALA A 1 96 ? 3.061 -2.175 0.354 1.00 93.56 96 ALA A N 1
ATOM 738 C CA . ALA A 1 96 ? 4.208 -2.577 -0.461 1.00 93.56 96 ALA A CA 1
ATOM 739 C C . ALA A 1 96 ? 4.955 -3.767 0.157 1.00 93.56 96 ALA A C 1
ATOM 741 O O . ALA A 1 96 ? 5.226 -4.760 -0.523 1.00 93.56 96 ALA A O 1
ATOM 742 N N . SER A 1 97 ? 5.250 -3.681 1.456 1.00 94.19 97 SER A N 1
ATOM 743 C CA . SER A 1 97 ? 5.946 -4.731 2.203 1.00 94.19 97 SER A CA 1
ATOM 744 C C . SER A 1 97 ? 5.173 -6.050 2.178 1.00 94.19 97 SER A C 1
ATOM 746 O O . SER A 1 97 ? 5.759 -7.111 1.958 1.00 94.19 97 SER A O 1
ATOM 748 N N . TYR A 1 98 ? 3.850 -5.997 2.351 1.00 93.88 98 TYR A N 1
ATOM 749 C CA . TYR A 1 98 ? 2.990 -7.175 2.299 1.00 93.88 98 TYR A CA 1
ATOM 750 C C . TYR A 1 98 ? 3.044 -7.872 0.937 1.00 93.88 98 TYR A C 1
ATOM 752 O O . TYR A 1 98 ? 3.285 -9.078 0.893 1.00 93.88 98 TYR A O 1
ATOM 760 N N . LEU A 1 99 ? 2.882 -7.128 -0.162 1.00 93.31 99 LEU A N 1
ATOM 761 C CA . LEU A 1 99 ? 2.940 -7.683 -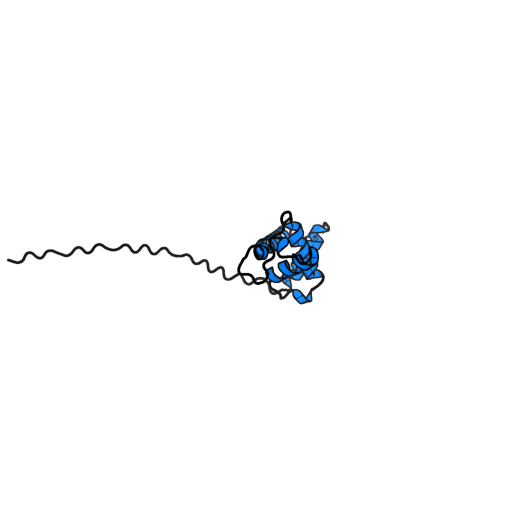1.518 1.00 93.31 99 LEU A CA 1
ATOM 762 C C . LEU A 1 99 ? 4.308 -8.286 -1.846 1.00 93.31 99 LEU A C 1
ATOM 764 O O . LEU A 1 99 ? 4.385 -9.345 -2.461 1.00 93.31 99 LEU A O 1
ATOM 768 N N . ILE A 1 100 ? 5.398 -7.640 -1.425 1.00 93.19 100 ILE A N 1
ATOM 769 C CA . ILE A 1 100 ? 6.758 -8.143 -1.666 1.00 93.19 100 ILE A CA 1
ATOM 770 C C . ILE A 1 100 ? 7.003 -9.462 -0.930 1.00 93.19 100 ILE A C 1
ATOM 772 O O . ILE A 1 100 ? 7.610 -10.369 -1.500 1.00 93.19 100 ILE A O 1
ATOM 776 N N . ASN A 1 101 ? 6.514 -9.573 0.306 1.00 94.81 101 ASN A N 1
ATOM 777 C CA . ASN A 1 101 ? 6.656 -10.778 1.121 1.00 94.81 101 ASN A CA 1
ATOM 778 C C . ASN A 1 101 ? 5.661 -11.888 0.739 1.00 94.81 101 ASN A C 1
ATOM 780 O O . ASN A 1 101 ? 5.907 -13.049 1.053 1.00 94.81 101 ASN A O 1
ATOM 784 N N . ASN A 1 102 ? 4.568 -11.547 0.049 1.00 94.00 102 ASN A N 1
ATOM 785 C CA . ASN A 1 102 ? 3.525 -12.473 -0.400 1.00 94.00 102 ASN A CA 1
ATOM 786 C C . ASN A 1 102 ? 3.236 -12.257 -1.896 1.00 94.00 102 ASN A C 1
ATOM 788 O O . ASN A 1 102 ? 2.151 -11.802 -2.268 1.00 94.00 102 ASN A O 1
ATOM 792 N N . PRO A 1 103 ? 4.209 -12.528 -2.784 1.00 91.38 103 PRO A N 1
ATOM 793 C CA . PRO A 1 103 ? 4.087 -12.187 -4.198 1.00 91.38 103 PRO A CA 1
ATOM 794 C C . PRO A 1 103 ? 2.955 -12.944 -4.899 1.00 91.38 103 PRO A C 1
ATOM 796 O O . PRO A 1 103 ? 2.448 -12.473 -5.905 1.00 91.38 103 PRO A O 1
ATOM 799 N N . ASP A 1 104 ? 2.519 -14.090 -4.379 1.00 90.69 104 ASP A N 1
ATOM 800 C CA . ASP A 1 104 ? 1.371 -14.864 -4.863 1.00 90.69 104 ASP A CA 1
ATOM 801 C C . ASP A 1 104 ? 0.022 -14.152 -4.661 1.00 90.69 104 ASP A C 1
ATOM 803 O O . ASP A 1 104 ? -0.943 -14.457 -5.360 1.00 90.69 104 ASP A O 1
ATOM 807 N N . ARG A 1 105 ? -0.036 -13.165 -3.759 1.00 88.69 105 ARG A N 1
ATOM 808 C CA . ARG A 1 105 ? -1.233 -12.365 -3.454 1.00 88.69 105 ARG A CA 1
ATOM 809 C C . ARG A 1 105 ? -1.460 -11.213 -4.424 1.00 88.69 105 ARG A C 1
ATOM 811 O O . ARG A 1 105 ? -2.488 -10.551 -4.345 1.00 88.69 105 ARG A O 1
ATOM 818 N N . HIS A 1 106 ? -0.542 -10.984 -5.363 1.00 85.88 106 HIS A N 1
ATOM 819 C CA . HIS A 1 106 ? -0.666 -9.926 -6.362 1.00 85.88 106 HIS A CA 1
ATOM 820 C C . HIS A 1 106 ? -2.026 -9.883 -7.097 1.00 85.88 106 HIS A C 1
ATOM 822 O O . HIS A 1 106 ? -2.482 -8.772 -7.340 1.00 85.88 106 HIS A O 1
ATOM 828 N N . PRO A 1 107 ? -2.737 -10.995 -7.416 1.00 86.94 107 PRO A N 1
ATOM 829 C CA . PRO A 1 107 ? -4.026 -10.935 -8.114 1.00 86.94 107 PRO A CA 1
ATOM 830 C C . PRO A 1 107 ? -5.190 -10.450 -7.242 1.00 86.94 107 PRO A C 1
ATOM 832 O O . PRO A 1 107 ? -6.297 -10.268 -7.754 1.00 86.94 107 PRO A O 1
ATOM 835 N N . GLU A 1 108 ? -4.991 -10.319 -5.930 1.00 84.94 108 GLU A N 1
ATOM 836 C CA . GLU A 1 108 ? -6.034 -9.869 -5.020 1.00 84.94 108 GLU A CA 1
ATOM 837 C C . GLU A 1 108 ? -6.393 -8.402 -5.264 1.00 84.94 108 GLU A C 1
ATOM 839 O O . GLU A 1 108 ? -5.631 -7.606 -5.815 1.00 84.94 108 GLU A O 1
ATOM 844 N N . ARG A 1 109 ? -7.602 -8.022 -4.846 1.00 84.06 109 ARG A N 1
ATOM 845 C CA . ARG A 1 109 ? -8.047 -6.633 -4.960 1.00 84.06 109 ARG A CA 1
ATOM 846 C C . ARG A 1 109 ? -7.203 -5.756 -4.035 1.00 84.06 109 ARG A C 1
ATOM 848 O O . ARG A 1 109 ? -6.978 -6.122 -2.885 1.00 84.06 109 ARG A O 1
ATOM 855 N N . LEU A 1 110 ? -6.828 -4.559 -4.492 1.00 82.62 110 LEU A N 1
ATOM 856 C CA . LEU A 1 110 ? -5.986 -3.643 -3.710 1.00 82.62 110 LEU A CA 1
ATOM 857 C C . LEU A 1 110 ? -6.530 -3.336 -2.308 1.00 82.62 110 LEU A C 1
ATOM 859 O O . LEU A 1 110 ? -5.749 -3.296 -1.369 1.00 82.62 110 LEU A O 1
ATOM 863 N N . HIS A 1 111 ? -7.844 -3.189 -2.122 1.00 81.94 111 HIS A N 1
ATOM 864 C CA . HIS A 1 111 ? -8.401 -2.989 -0.777 1.00 81.94 111 HIS A CA 1
ATOM 865 C C . HIS A 1 111 ? -8.210 -4.204 0.149 1.00 81.94 111 HIS A C 1
ATOM 867 O O . HIS A 1 111 ? -8.004 -4.020 1.343 1.00 81.94 111 HIS A O 1
ATOM 873 N N . VAL A 1 112 ? -8.226 -5.436 -0.384 1.00 84.25 112 VAL A N 1
ATOM 874 C CA . VAL A 1 112 ? -7.919 -6.655 0.392 1.00 84.25 112 VAL A CA 1
ATOM 875 C C . VAL A 1 112 ? -6.442 -6.666 0.774 1.00 84.25 112 VAL A C 1
ATOM 877 O O . VAL A 1 112 ? -6.103 -6.951 1.916 1.00 84.25 112 VAL A O 1
ATOM 880 N N . ILE A 1 113 ? -5.563 -6.284 -0.153 1.00 87.06 113 ILE A N 1
ATOM 881 C CA . ILE A 1 113 ? -4.128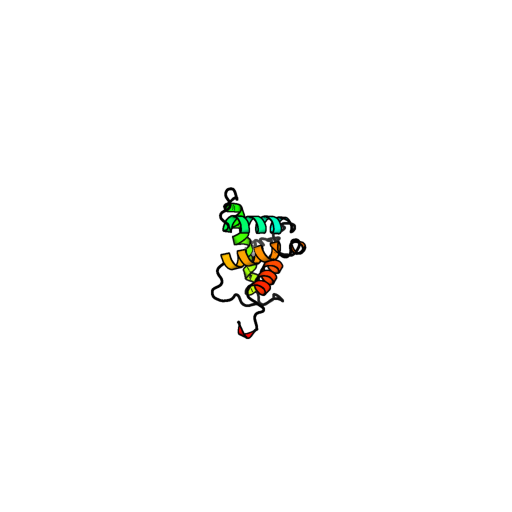 -6.141 0.114 1.00 87.06 113 ILE A CA 1
ATOM 882 C C . ILE A 1 113 ? -3.877 -5.107 1.216 1.00 87.06 113 ILE A C 1
ATOM 884 O O . ILE A 1 113 ? -3.148 -5.400 2.158 1.00 87.06 113 ILE A O 1
ATOM 888 N N . VAL A 1 114 ? -4.492 -3.923 1.129 1.00 86.94 114 VAL A N 1
ATOM 889 C CA . VAL A 1 114 ? -4.363 -2.855 2.137 1.00 86.94 114 VAL A CA 1
ATOM 890 C C . VAL A 1 114 ? -4.829 -3.340 3.506 1.00 86.94 114 VAL A C 1
ATOM 892 O O . VAL A 1 114 ? -4.129 -3.142 4.497 1.00 86.94 114 VAL A O 1
ATOM 895 N N . TRP A 1 115 ? -5.958 -4.044 3.550 1.00 84.44 115 TRP A N 1
ATOM 896 C CA . TRP A 1 115 ? -6.471 -4.662 4.765 1.00 84.44 115 TRP A CA 1
ATOM 897 C C . TRP A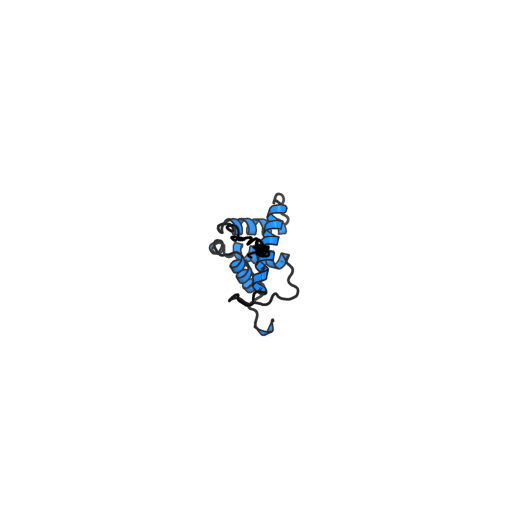 1 115 ? -5.494 -5.670 5.388 1.00 84.44 115 TRP A C 1
ATOM 899 O O . TRP A 1 115 ? -5.122 -5.559 6.556 1.00 84.44 115 TRP A O 1
ATOM 909 N N . MET A 1 116 ? -5.054 -6.656 4.605 1.00 86.56 116 MET A N 1
ATOM 910 C CA . MET A 1 116 ? -4.171 -7.722 5.084 1.00 86.56 116 MET A CA 1
ATOM 911 C C . MET A 1 116 ? -2.801 -7.177 5.495 1.00 86.56 116 MET A C 1
ATOM 913 O O . MET A 1 116 ? -2.214 -7.623 6.481 1.00 86.56 116 MET A O 1
ATOM 917 N N . ALA A 1 117 ? -2.290 -6.198 4.751 1.00 89.31 117 ALA A N 1
ATOM 918 C CA . ALA A 1 117 ? -1.060 -5.499 5.078 1.00 89.31 117 ALA A CA 1
ATOM 919 C C . ALA A 1 117 ? -1.167 -4.756 6.409 1.00 89.31 117 ALA A C 1
ATOM 921 O O . ALA A 1 117 ? -0.254 -4.837 7.230 1.00 89.31 117 ALA A O 1
ATOM 922 N N . TYR A 1 118 ? -2.291 -4.074 6.631 1.00 85.69 118 TYR A N 1
ATOM 923 C CA . TYR A 1 118 ? -2.568 -3.373 7.871 1.00 85.69 118 TYR A CA 1
ATOM 924 C C . TYR A 1 118 ? -2.565 -4.330 9.069 1.00 85.69 118 TYR A C 1
ATOM 926 O O . TYR A 1 118 ? -1.772 -4.135 9.990 1.00 85.69 118 TYR A O 1
ATOM 934 N N . GLN A 1 119 ? -3.353 -5.411 9.019 1.00 82.12 119 GLN A N 1
ATOM 935 C CA . GLN A 1 119 ? -3.418 -6.381 10.118 1.00 82.12 119 GLN A CA 1
ATOM 936 C C . GLN A 1 119 ? -2.055 -7.012 10.429 1.00 82.12 119 GLN A C 1
ATOM 938 O O . GLN A 1 119 ? -1.701 -7.210 11.589 1.00 82.12 119 GLN A O 1
ATOM 943 N N . ASN A 1 120 ? -1.260 -7.308 9.399 1.00 85.00 120 ASN A N 1
ATOM 944 C CA . ASN A 1 120 ? 0.066 -7.895 9.585 1.00 85.00 120 ASN A CA 1
ATOM 945 C C . ASN A 1 120 ? 1.086 -6.919 10.176 1.00 85.00 120 ASN A C 1
ATOM 947 O O . ASN A 1 120 ? 2.009 -7.349 10.864 1.00 85.00 120 ASN A O 1
ATOM 951 N N . TYR A 1 121 ? 0.960 -5.629 9.868 1.00 83.31 121 TYR A N 1
ATOM 952 C CA . TYR A 1 121 ? 1.935 -4.624 10.278 1.00 83.31 121 TYR A CA 1
ATOM 953 C C . TYR A 1 121 ? 1.614 -4.023 11.651 1.00 83.31 121 TYR A C 1
ATOM 955 O O . TYR A 1 121 ? 2.521 -3.802 12.449 1.00 83.31 121 TYR A O 1
ATOM 963 N N . PHE A 1 122 ? 0.334 -3.770 11.930 1.00 77.75 122 PHE A N 1
ATOM 964 C CA . PHE A 1 122 ? -0.121 -3.094 13.149 1.00 77.75 122 PHE A CA 1
ATOM 965 C C . PHE A 1 122 ? -0.769 -4.041 14.168 1.00 77.75 122 PHE A C 1
ATOM 967 O O . PHE A 1 122 ? -0.912 -3.668 15.329 1.00 77.75 122 PHE A O 1
ATOM 974 N N . GLY A 1 123 ? -1.079 -5.277 13.768 1.00 76.44 123 GLY A N 1
ATOM 975 C CA . GLY A 1 123 ? -1.752 -6.273 14.597 1.00 76.44 123 GLY A CA 1
ATOM 976 C C . GLY A 1 123 ? -3.245 -6.387 14.291 1.00 76.44 123 GLY A C 1
ATOM 977 O O . GLY A 1 123 ? -3.827 -5.583 13.562 1.00 76.44 123 GLY A O 1
ATOM 978 N N . LEU A 1 124 ? -3.865 -7.431 14.847 1.00 71.38 124 LEU A N 1
ATOM 979 C CA . LEU A 1 124 ? -5.321 -7.523 14.904 1.00 71.38 124 LEU A CA 1
ATOM 980 C C . LEU A 1 124 ? -5.818 -6.462 15.884 1.00 71.38 124 LEU A C 1
ATOM 982 O O . LEU A 1 124 ? -5.303 -6.393 16.999 1.00 71.38 124 LEU A O 1
ATOM 986 N N . GLN A 1 125 ? -6.790 -5.663 15.457 1.00 63.53 125 GLN A N 1
ATOM 987 C CA . GLN A 1 125 ? -7.457 -4.711 16.335 1.00 63.53 125 GLN A CA 1
ATOM 988 C C . GLN A 1 125 ? -8.655 -5.382 16.994 1.00 63.53 125 GLN A C 1
ATOM 990 O O . GLN A 1 125 ? -9.367 -6.154 16.341 1.00 63.53 125 GLN A O 1
ATOM 995 N N . ASP A 1 126 ? -8.829 -5.115 18.281 1.00 58.94 126 ASP A N 1
ATOM 996 C CA . ASP A 1 126 ? -10.023 -5.507 19.020 1.00 58.94 126 ASP A CA 1
ATOM 997 C C . ASP A 1 126 ? -11.138 -4.478 18.785 1.00 58.94 126 ASP A C 1
ATOM 999 O O . ASP A 1 126 ? -10.879 -3.356 18.345 1.00 58.94 126 ASP A O 1
ATOM 1003 N N . GLU A 1 127 ? -12.388 -4.840 19.078 1.00 56.47 127 GLU A N 1
ATOM 1004 C CA . GLU A 1 127 ? -13.525 -3.914 18.928 1.00 56.47 127 GLU A CA 1
ATOM 1005 C C . GLU A 1 127 ? -13.351 -2.653 19.798 1.00 56.47 127 GLU A C 1
ATOM 1007 O O . GLU A 1 127 ? -13.819 -1.590 19.417 1.00 56.47 127 GLU A O 1
ATOM 1012 N N . ASP A 1 128 ? -12.610 -2.750 20.909 1.00 57.94 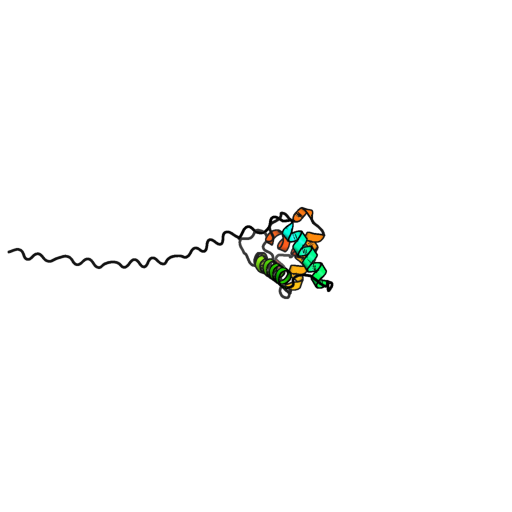128 ASP A N 1
ATOM 1013 C CA . ASP A 1 128 ? -12.295 -1.640 21.823 1.00 57.94 128 ASP A CA 1
ATOM 1014 C C . ASP A 1 128 ? -11.201 -0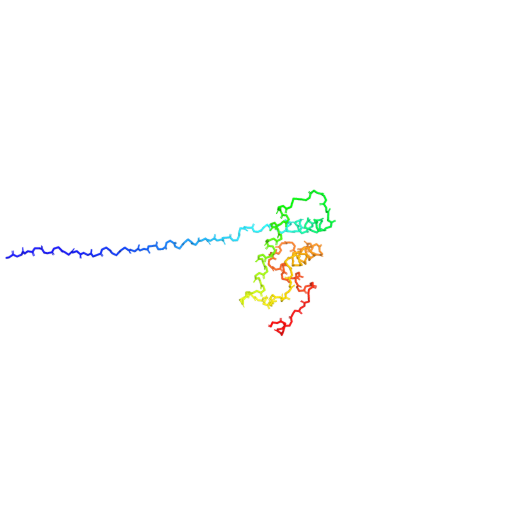.677 21.302 1.00 57.94 128 ASP A C 1
ATOM 1016 O O . ASP A 1 128 ? -10.971 0.379 21.896 1.00 57.94 128 ASP A O 1
ATOM 1020 N N . ASP A 1 129 ? -10.492 -1.026 20.218 1.00 57.81 129 ASP A N 1
ATOM 1021 C CA . ASP A 1 129 ? -9.552 -0.111 19.542 1.00 57.81 129 ASP A CA 1
ATOM 1022 C C . ASP A 1 129 ? -10.288 0.923 18.659 1.00 57.81 129 ASP A C 1
ATOM 1024 O O . ASP A 1 129 ? -9.665 1.830 18.087 1.00 57.81 129 ASP A O 1
ATOM 1028 N N . CYS A 1 130 ? -11.613 0.767 18.571 1.00 58.62 130 CYS A N 1
ATOM 1029 C CA . CYS A 1 130 ? -12.612 1.677 18.036 1.00 58.62 130 CYS A CA 1
ATOM 1030 C C . CYS A 1 130 ? -13.353 2.403 19.183 1.00 58.62 130 CYS A C 1
ATOM 1032 O O . CYS A 1 130 ? -13.566 3.625 19.034 1.00 58.62 130 CYS A O 1
#

Radius of gyration: 24.9 Å; chains: 1; bounding box: 93×45×50 Å

Foldseek 3Di:
DDDDDDDDDDPPPPPPPPPPPPPPPVPPPDQQVVLLVLLVLLVCVVVVNDPRDPVSNVVLLVVLLVLCCLCVDPPRPLNHHDQPPDDSVNLSNLLSVQCNVVVVCSRPDSSVSSSVSCCVPVNDDDPVSD

Secondary structure (DSSP, 8-state):
-------------------------------SHHHHHHHHHHHHHHTT-TT--HHHHHHHHHHHHHHGGGGS-TTSSS-----TT--HHHHHHHHHHHHHH-GGGTTS-HHHHHHHHHHHHH-PPPGGG-

pLDDT: mean 70.64, std 18.64, range [34.97, 94.81]